Protein AF-A0A661CSY1-F1 (afdb_monomer)

Sequence (48 aa):
MTTNWQPSADINTLKRRAQYLADVRLFFAERDVWEVETPILSQAAPTA

Foldseek 3Di:
DDPPPDDPDDPVVVVVVVVVVVVVVVVCVVVVHDDDDDDPDDPDDDDD

Radius of gyration: 17.0 Å; Cα contacts (8 Å, |Δi|>4): 6; chains: 1; bounding box: 37×17×47 Å

Mean predicted aligned error: 5.13 Å

pLDDT: mean 93.41, std 9.32, range [55.31, 98.81]

Structure (mmCIF, N/CA/C/O backbone):
data_AF-A0A661CSY1-F1
#
_entry.id   AF-A0A661CSY1-F1
#
loop_
_atom_site.group_PDB
_atom_site.id
_atom_site.type_symbol
_atom_site.label_atom_id
_atom_site.label_alt_id
_atom_site.label_comp_id
_atom_site.label_asym_id
_atom_site.label_entity_id
_atom_site.label_seq_id
_atom_site.pdbx_PDB_ins_code
_atom_site.Cartn_x
_atom_site.Cartn_y
_atom_site.Cartn_z
_atom_site.occupancy
_atom_site.B_iso_or_equiv
_atom_site.auth_seq_id
_atom_site.auth_comp_id
_atom_site.auth_asym_id
_atom_site.auth_atom_id
_atom_site.pdbx_PDB_model_num
ATOM 1 N N . MET A 1 1 ? -12.928 6.318 33.085 1.00 55.31 1 MET A N 1
ATOM 2 C CA . MET A 1 1 ? -12.422 6.711 31.753 1.00 55.31 1 MET A CA 1
ATOM 3 C C . MET A 1 1 ? -13.199 5.915 30.720 1.00 55.31 1 MET A C 1
ATOM 5 O O . MET A 1 1 ? -13.057 4.702 30.692 1.00 55.31 1 MET A O 1
ATOM 9 N N . THR A 1 2 ? -14.085 6.545 29.953 1.00 68.75 2 THR A N 1
ATOM 10 C CA . THR A 1 2 ? -14.793 5.879 28.850 1.00 68.75 2 THR A CA 1
ATOM 11 C C . THR A 1 2 ? -13.867 5.835 27.643 1.00 68.75 2 THR A C 1
ATOM 13 O O . THR A 1 2 ? -13.571 6.869 27.047 1.00 68.75 2 THR A O 1
ATOM 16 N N . THR 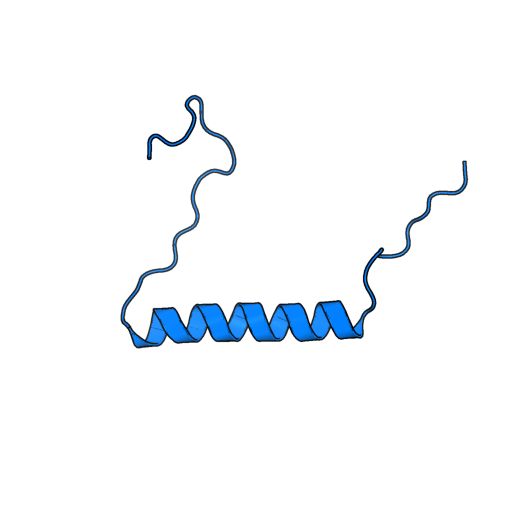A 1 3 ? -13.356 4.652 27.318 1.00 80.62 3 THR A N 1
ATOM 17 C CA . THR A 1 3 ? -12.552 4.416 26.119 1.00 80.62 3 THR A CA 1
ATOM 18 C C . THR A 1 3 ? -13.418 4.651 24.886 1.00 80.62 3 THR A C 1
ATOM 20 O O . THR A 1 3 ? -14.371 3.915 24.631 1.00 80.62 3 THR A O 1
ATOM 23 N N . ASN A 1 4 ? -13.090 5.694 24.122 1.00 86.69 4 ASN A N 1
ATOM 24 C CA . ASN A 1 4 ? -13.683 5.942 22.815 1.00 86.69 4 ASN A CA 1
ATOM 25 C C . ASN A 1 4 ? -13.107 4.933 21.811 1.00 86.69 4 ASN A C 1
ATOM 27 O O . ASN A 1 4 ? -12.138 5.215 21.113 1.00 86.69 4 ASN A O 1
ATOM 31 N N . TRP A 1 5 ? -13.6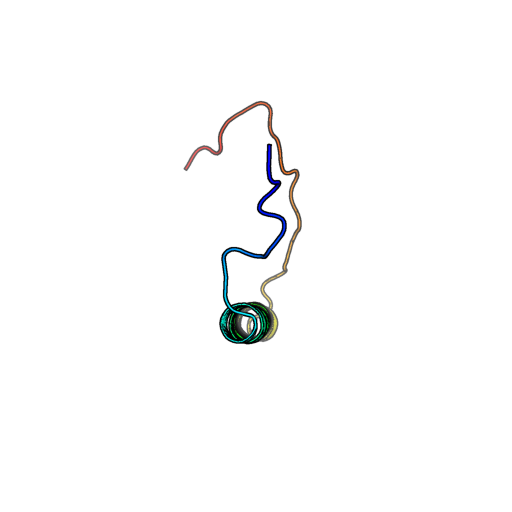49 3.717 21.837 1.00 89.62 5 TRP A N 1
ATOM 32 C CA . TRP A 1 5 ? -13.168 2.577 21.054 1.00 89.62 5 TRP A CA 1
ATOM 33 C C . TRP A 1 5 ? -13.606 2.629 19.588 1.00 89.62 5 TRP A C 1
ATOM 35 O O . TRP A 1 5 ? -13.063 1.902 18.758 1.00 89.62 5 TRP A O 1
ATOM 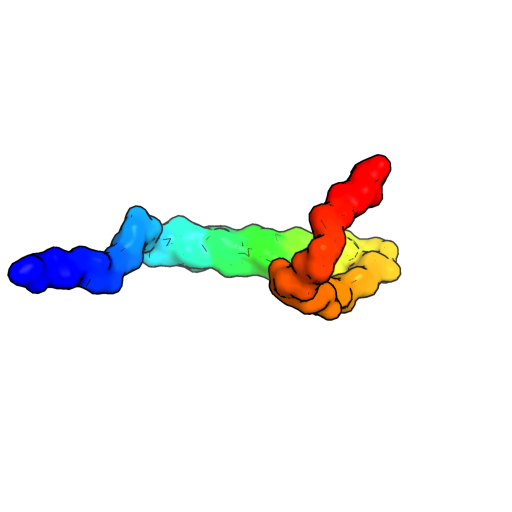45 N N . GLN A 1 6 ? -14.615 3.444 19.276 1.00 90.94 6 GLN A N 1
ATOM 46 C CA . GLN A 1 6 ? -15.177 3.520 17.936 1.00 90.94 6 GLN A CA 1
ATOM 47 C C . GLN A 1 6 ? -14.175 4.167 16.971 1.00 90.94 6 GLN A C 1
ATOM 49 O O . GLN A 1 6 ? -13.442 5.080 17.364 1.00 90.94 6 GLN A O 1
ATOM 54 N N . PRO A 1 7 ? -14.141 3.729 15.700 1.00 92.75 7 PRO A N 1
ATOM 55 C CA . PRO A 1 7 ? -13.336 4.385 14.682 1.00 92.75 7 PRO A CA 1
ATOM 56 C C . PRO A 1 7 ? -13.705 5.864 14.557 1.00 92.75 7 PRO A C 1
ATOM 58 O O . PRO A 1 7 ? -14.878 6.227 14.556 1.00 92.75 7 PRO A O 1
ATOM 61 N N . SER A 1 8 ? -12.700 6.719 14.380 1.00 93.81 8 SER A N 1
ATOM 62 C CA . SER A 1 8 ? -12.912 8.147 14.114 1.00 93.81 8 SER A CA 1
ATOM 63 C C . SER A 1 8 ? -13.401 8.434 12.688 1.00 93.81 8 SER A C 1
ATOM 65 O O . SER A 1 8 ? -13.850 9.542 12.410 1.00 93.81 8 SER A O 1
ATOM 67 N N . ALA A 1 9 ? -13.314 7.455 11.782 1.00 95.62 9 ALA A N 1
ATOM 68 C CA . ALA A 1 9 ? -13.750 7.560 10.394 1.00 95.62 9 ALA A CA 1
ATOM 69 C C . ALA A 1 9 ? -15.011 6.724 10.136 1.00 95.62 9 ALA A C 1
ATOM 71 O O . ALA A 1 9 ? -15.128 5.598 10.618 1.00 95.62 9 ALA A O 1
ATOM 72 N N . ASP A 1 10 ? -15.915 7.253 9.308 1.00 96.94 10 ASP A N 1
ATOM 73 C CA . ASP A 1 10 ? -17.096 6.525 8.844 1.00 96.94 10 ASP A CA 1
ATOM 74 C C . ASP A 1 10 ? -16.712 5.276 8.029 1.00 96.94 10 ASP A C 1
ATOM 76 O O . ASP A 1 10 ? -15.732 5.266 7.274 1.00 96.94 10 ASP A O 1
ATOM 80 N N . ILE A 1 11 ? -17.518 4.218 8.131 1.00 97.06 11 ILE A N 1
ATOM 81 C CA . ILE A 1 11 ? -17.268 2.955 7.428 1.00 97.06 11 ILE A CA 1
ATOM 82 C C . ILE A 1 11 ? -17.237 3.123 5.901 1.00 97.06 11 ILE A C 1
ATOM 84 O O . ILE A 1 11 ? -16.462 2.445 5.220 1.00 97.06 11 ILE A O 1
ATOM 88 N N . ASN A 1 12 ? -18.022 4.045 5.340 1.00 98.25 12 ASN A N 1
ATOM 89 C CA . ASN A 1 12 ? -18.010 4.323 3.905 1.00 98.25 12 ASN A CA 1
ATOM 90 C C . ASN A 1 12 ? -16.697 4.990 3.480 1.00 98.25 12 ASN A C 1
ATOM 92 O O . ASN A 1 12 ? -16.180 4.696 2.399 1.00 98.25 12 ASN A O 1
ATOM 96 N N . THR A 1 13 ? -16.114 5.824 4.346 1.00 98.31 13 THR A N 1
ATOM 97 C CA . THR A 1 13 ? -14.788 6.419 4.132 1.00 98.31 13 THR A CA 1
ATOM 98 C C . THR A 1 13 ? -13.706 5.343 4.101 1.00 98.31 13 THR A C 1
ATOM 100 O O . THR A 1 13 ? -12.856 5.356 3.211 1.00 98.31 13 THR A O 1
ATOM 103 N N . LEU A 1 14 ? -13.758 4.367 5.013 1.00 98.06 14 LEU A N 1
ATOM 104 C CA . LEU A 1 14 ? -12.797 3.258 5.043 1.00 98.06 14 LEU A CA 1
ATOM 105 C C . LEU A 1 14 ? -12.901 2.361 3.798 1.00 98.06 14 LEU A C 1
ATOM 107 O O . LEU A 1 14 ? -11.876 2.016 3.210 1.00 98.06 14 LEU A O 1
ATOM 111 N N . LYS A 1 15 ? -14.121 2.048 3.341 1.00 98.44 15 LYS A N 1
ATOM 112 C CA . LYS A 1 15 ? -14.347 1.298 2.089 1.00 98.44 15 LYS A CA 1
ATOM 113 C C . LYS A 1 15 ? -13.780 2.032 0.875 1.00 98.44 15 LYS A C 1
ATOM 115 O O . LYS A 1 15 ? -13.090 1.436 0.053 1.00 98.44 15 LYS A O 1
ATOM 120 N N . ARG A 1 16 ? -14.025 3.342 0.784 1.00 98.62 16 ARG A N 1
ATOM 121 C CA . ARG A 1 16 ? -13.496 4.178 -0.299 1.00 98.62 16 ARG A CA 1
ATOM 122 C C . ARG A 1 16 ? -11.968 4.259 -0.264 1.00 98.62 16 ARG A C 1
ATOM 124 O O . ARG A 1 16 ? -11.333 4.154 -1.307 1.00 98.6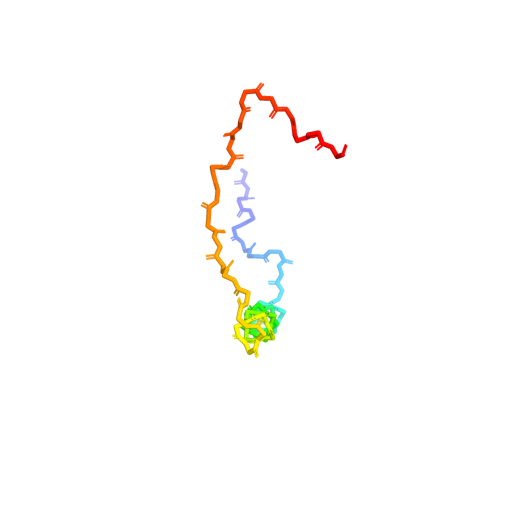2 16 ARG A O 1
ATOM 131 N N . ARG A 1 17 ? -11.374 4.379 0.929 1.00 98.50 17 ARG A N 1
ATOM 132 C CA . ARG A 1 17 ? -9.915 4.330 1.113 1.00 98.50 17 ARG A CA 1
ATOM 133 C C . ARG A 1 17 ? -9.326 3.011 0.608 1.00 98.50 17 ARG A C 1
ATOM 135 O O . ARG A 1 17 ? -8.283 3.047 -0.034 1.00 98.50 17 ARG A O 1
ATOM 142 N N . ALA A 1 18 ? -9.976 1.876 0.871 1.00 98.69 18 ALA A N 1
ATOM 143 C CA . ALA A 1 18 ? -9.518 0.581 0.371 1.00 98.69 18 ALA A CA 1
ATOM 144 C C . ALA A 1 18 ? -9.491 0.537 -1.166 1.00 98.69 18 ALA A C 1
ATOM 146 O O . ALA A 1 18 ? -8.483 0.125 -1.732 1.00 98.69 18 ALA A O 1
ATOM 147 N N . GLN A 1 19 ? -10.542 1.043 -1.826 1.00 98.75 19 GLN A N 1
ATOM 148 C CA . GLN A 1 19 ? -10.575 1.145 -3.289 1.00 98.75 19 GLN A CA 1
ATOM 149 C C . GLN A 1 19 ? -9.439 2.029 -3.820 1.00 98.75 19 GLN A C 1
ATOM 151 O O . GLN A 1 19 ? -8.685 1.596 -4.681 1.00 98.75 19 GLN A O 1
ATOM 156 N N . TYR A 1 20 ? -9.240 3.220 -3.248 1.00 98.69 20 TYR A N 1
ATOM 157 C CA . TYR A 1 20 ? -8.160 4.113 -3.682 1.00 98.69 20 TYR A CA 1
ATOM 158 C C . TYR A 1 20 ? -6.769 3.494 -3.538 1.00 98.69 20 TYR A C 1
ATOM 160 O O . TYR A 1 20 ? -5.926 3.658 -4.414 1.00 98.69 20 TYR A O 1
ATOM 168 N N . LEU A 1 21 ? -6.520 2.765 -2.450 1.00 98.75 21 LEU A N 1
ATOM 169 C CA . LEU A 1 21 ? -5.251 2.065 -2.259 1.00 98.75 21 LEU A CA 1
ATOM 170 C C . LEU A 1 21 ? -5.043 0.933 -3.276 1.00 98.75 21 LEU A C 1
ATOM 172 O O . LEU A 1 21 ? -3.895 0.627 -3.594 1.00 98.75 21 LEU A O 1
ATOM 176 N N . ALA A 1 22 ? -6.114 0.302 -3.762 1.00 98.75 22 ALA A N 1
ATOM 177 C CA . ALA A 1 22 ? -6.034 -0.693 -4.828 1.00 98.75 22 ALA A CA 1
ATOM 178 C C . ALA A 1 22 ? -5.752 -0.030 -6.186 1.00 98.75 22 ALA A C 1
ATOM 180 O O . ALA A 1 22 ? -4.845 -0.460 -6.896 1.00 98.75 22 ALA A O 1
ATOM 181 N N . ASP A 1 23 ? -6.457 1.059 -6.500 1.00 98.81 23 ASP A N 1
ATOM 182 C CA . ASP A 1 23 ? -6.306 1.794 -7.762 1.00 98.81 23 ASP A CA 1
ATOM 183 C C . ASP A 1 23 ? -4.881 2.350 -7.930 1.00 98.81 23 ASP A C 1
ATOM 185 O O . ASP A 1 23 ? -4.283 2.236 -8.999 1.00 98.81 23 ASP A O 1
ATOM 189 N N . VAL A 1 24 ? -4.301 2.904 -6.856 1.00 98.69 24 VAL A N 1
ATOM 190 C CA . VAL A 1 24 ? -2.916 3.410 -6.862 1.00 98.69 24 VAL A CA 1
ATOM 191 C C . VAL A 1 24 ? -1.914 2.291 -7.150 1.00 98.69 24 VAL A C 1
ATOM 193 O O . VAL A 1 24 ? -0.999 2.487 -7.946 1.00 98.69 24 VAL A O 1
ATOM 196 N N . ARG A 1 25 ? -2.082 1.113 -6.538 1.00 98.69 25 ARG A N 1
ATOM 197 C CA . ARG A 1 25 ? -1.197 -0.034 -6.796 1.00 98.69 25 ARG A CA 1
ATOM 198 C C . ARG A 1 25 ? -1.304 -0.523 -8.232 1.00 98.69 25 ARG A C 1
ATOM 200 O O . ARG A 1 25 ? -0.278 -0.749 -8.867 1.00 98.69 25 ARG A O 1
ATOM 207 N N . LEU A 1 26 ? -2.528 -0.634 -8.753 1.00 98.75 26 LEU A N 1
ATOM 208 C CA . LEU A 1 26 ? -2.766 -1.045 -10.136 1.00 98.75 26 LEU A CA 1
ATOM 209 C C . LEU A 1 26 ? -2.081 -0.094 -11.126 1.00 98.75 26 LEU A C 1
ATOM 211 O O . LEU A 1 26 ? -1.384 -0.552 -12.025 1.00 98.75 26 LEU A O 1
ATOM 215 N N . PHE A 1 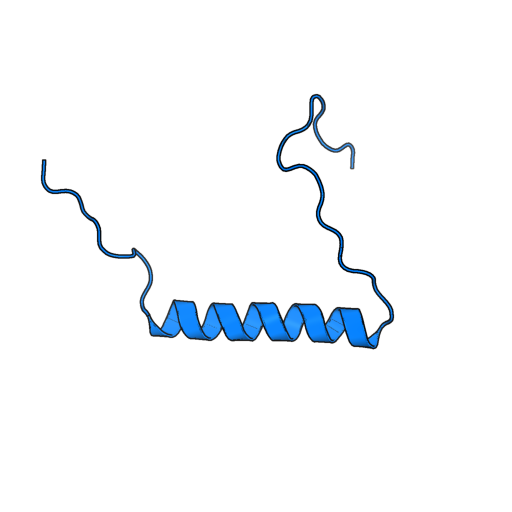27 ? -2.204 1.219 -10.915 1.00 98.81 27 PHE A N 1
ATOM 216 C CA . PHE A 1 27 ? -1.572 2.228 -11.769 1.00 98.81 27 PHE A CA 1
ATOM 217 C C . PHE A 1 27 ?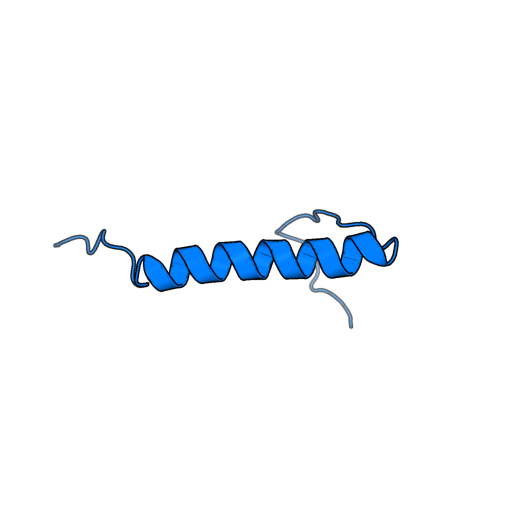 -0.053 2.027 -11.916 1.00 98.81 27 PHE A C 1
ATOM 219 O O . PHE A 1 27 ? 0.484 2.178 -13.018 1.00 98.81 27 PHE A O 1
ATOM 226 N N . PHE A 1 28 ? 0.640 1.711 -10.817 1.00 98.75 28 PHE A N 1
ATOM 227 C CA . PHE A 1 28 ? 2.084 1.461 -10.826 1.00 98.75 28 PHE A CA 1
ATOM 228 C C . PHE A 1 28 ? 2.432 0.095 -11.424 1.00 98.75 28 PHE A C 1
ATOM 230 O O . PHE A 1 28 ? 3.378 0.006 -12.207 1.00 98.75 28 PHE A O 1
ATOM 237 N N . ALA A 1 29 ? 1.639 -0.936 -11.125 1.00 98.50 29 ALA A N 1
ATOM 238 C CA . ALA A 1 29 ? 1.825 -2.272 -11.684 1.00 98.50 29 ALA A CA 1
ATOM 239 C C . ALA A 1 29 ? 1.714 -2.281 -13.219 1.00 98.50 29 ALA A C 1
ATOM 241 O O . ALA A 1 29 ? 2.534 -2.903 -13.884 1.00 98.50 29 ALA A O 1
ATOM 242 N N . GLU A 1 30 ? 0.770 -1.528 -13.795 1.00 98.75 30 GLU A N 1
ATOM 243 C CA . GLU A 1 30 ? 0.620 -1.363 -15.254 1.00 98.75 30 GLU A CA 1
ATOM 244 C C . GLU A 1 30 ? 1.825 -0.696 -15.941 1.00 98.75 30 GLU A C 1
ATOM 246 O O . GLU A 1 30 ? 1.911 -0.686 -17.167 1.00 98.75 30 GLU A O 1
ATOM 251 N N . ARG A 1 31 ? 2.730 -0.088 -15.168 1.00 98.62 31 ARG A N 1
ATOM 252 C CA . ARG A 1 31 ? 3.913 0.643 -15.650 1.00 98.62 31 ARG A CA 1
ATOM 253 C C . ARG A 1 31 ? 5.217 -0.057 -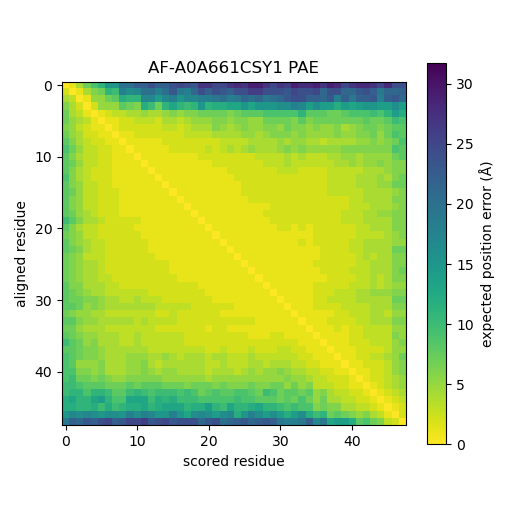15.284 1.00 98.62 31 ARG A C 1
ATOM 255 O O . ARG A 1 31 ? 6.269 0.577 -15.334 1.00 98.62 31 ARG A O 1
ATOM 262 N N . ASP A 1 32 ? 5.136 -1.321 -14.874 1.00 98.25 32 ASP A N 1
ATOM 263 C CA . ASP A 1 32 ? 6.277 -2.127 -14.437 1.00 98.25 32 ASP A CA 1
ATOM 264 C C . ASP A 1 32 ? 7.058 -1.495 -13.266 1.00 98.25 32 ASP A C 1
ATOM 266 O O . ASP A 1 32 ? 8.268 -1.682 -13.119 1.00 98.25 32 ASP A O 1
ATOM 270 N N . VAL A 1 33 ? 6.368 -0.740 -12.400 1.00 98.56 33 VAL A N 1
ATOM 271 C CA . VAL A 1 33 ? 6.953 -0.191 -11.170 1.00 98.56 33 VAL A CA 1
ATOM 272 C C . VAL A 1 33 ? 6.769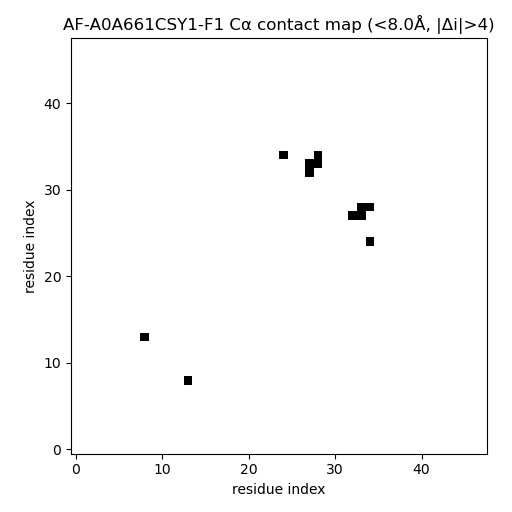 -1.189 -10.033 1.00 98.56 33 VAL A C 1
ATOM 274 O O . VAL A 1 33 ? 5.652 -1.601 -9.721 1.00 98.56 33 VAL A O 1
ATOM 277 N N . TRP A 1 34 ? 7.874 -1.563 -9.389 1.00 98.06 34 TRP A N 1
ATOM 278 C CA . TRP A 1 34 ? 7.878 -2.584 -8.345 1.00 98.06 34 TRP A CA 1
ATOM 279 C C . TRP A 1 34 ? 7.533 -1.999 -6.968 1.00 98.06 34 TRP A C 1
ATOM 281 O O . TRP A 1 34 ? 8.214 -1.095 -6.482 1.00 98.06 34 TRP A O 1
ATOM 291 N N . GLU A 1 35 ? 6.478 -2.517 -6.331 1.00 98.12 35 GLU A N 1
ATOM 292 C CA . GLU A 1 35 ? 6.126 -2.185 -4.943 1.00 98.12 35 GLU A CA 1
ATOM 293 C C . GLU A 1 35 ? 7.115 -2.870 -3.986 1.00 98.12 35 GLU A C 1
ATOM 295 O O . GLU A 1 35 ? 7.381 -4.066 -4.106 1.00 98.12 35 GLU A O 1
ATOM 300 N N . VAL A 1 36 ? 7.668 -2.110 -3.036 1.00 97.81 36 VAL A N 1
ATOM 301 C CA . VAL A 1 36 ? 8.607 -2.610 -2.022 1.00 97.81 36 VAL A CA 1
ATOM 302 C C . VAL A 1 36 ? 8.178 -2.166 -0.629 1.00 97.81 36 VAL A C 1
ATOM 304 O O . VAL A 1 36 ? 7.675 -1.058 -0.447 1.00 97.81 36 VAL A O 1
ATOM 307 N N . GLU A 1 37 ? 8.425 -3.013 0.366 1.00 97.31 37 GLU A N 1
ATOM 308 C CA . GLU A 1 37 ? 8.295 -2.655 1.778 1.00 97.31 37 GLU A CA 1
ATOM 309 C C . GLU A 1 37 ? 9.681 -2.363 2.356 1.00 97.31 37 GLU A C 1
ATOM 311 O O . GLU A 1 37 ? 10.616 -3.151 2.209 1.00 97.31 37 GLU A O 1
ATOM 316 N N . THR A 1 38 ? 9.822 -1.217 3.019 1.00 93.88 38 THR A N 1
ATOM 317 C CA . THR A 1 38 ? 11.058 -0.814 3.695 1.00 93.88 38 THR A CA 1
ATOM 318 C C . THR A 1 38 ? 10.858 -0.793 5.213 1.00 93.88 38 THR A C 1
ATOM 320 O O . THR A 1 38 ? 9.722 -0.698 5.689 1.00 93.88 38 THR A O 1
ATOM 323 N N . PRO A 1 39 ? 11.936 -0.895 6.016 1.00 95.00 39 PRO A N 1
ATOM 324 C CA . PRO A 1 39 ? 11.829 -0.803 7.469 1.00 95.00 39 PRO A CA 1
ATOM 325 C C . PRO A 1 39 ? 11.141 0.491 7.929 1.00 95.00 39 PRO A C 1
ATOM 327 O O . PRO A 1 39 ? 11.475 1.578 7.465 1.00 95.00 39 PRO A O 1
ATOM 330 N N . ILE A 1 40 ? 10.223 0.380 8.899 1.00 94.38 40 ILE A N 1
ATOM 331 C CA . ILE A 1 40 ? 9.474 1.529 9.451 1.00 94.38 40 ILE A CA 1
ATOM 332 C C . ILE A 1 40 ? 10.402 2.515 10.181 1.00 94.38 40 ILE A C 1
ATOM 334 O O . ILE A 1 40 ? 10.130 3.713 10.228 1.00 94.38 40 ILE A O 1
ATOM 338 N N . LEU A 1 41 ? 11.493 2.017 10.767 1.00 94.62 41 LEU A N 1
ATOM 339 C CA . LEU A 1 41 ? 12.457 2.808 11.524 1.00 94.62 41 LEU A CA 1
ATOM 340 C C . LEU A 1 41 ? 13.846 2.708 10.896 1.00 94.62 41 LEU A C 1
ATOM 342 O O . LEU A 1 41 ? 14.257 1.649 10.425 1.00 94.62 41 LEU A O 1
ATOM 346 N N . SER A 1 42 ? 14.582 3.814 10.964 1.00 94.06 42 SER A N 1
ATOM 347 C CA . SER A 1 42 ? 15.974 3.929 10.537 1.00 94.06 42 SER A CA 1
ATOM 348 C C . SER A 1 42 ? 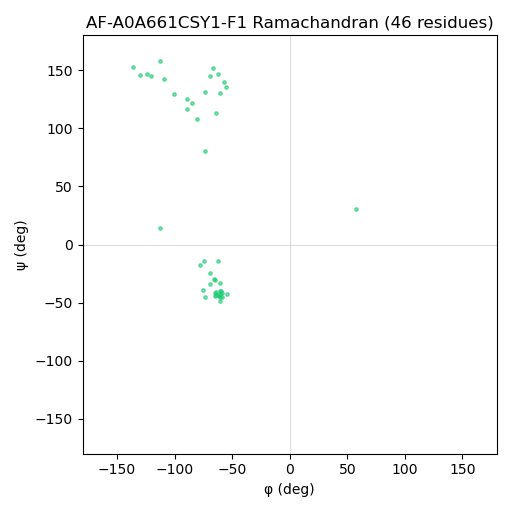16.766 4.716 11.580 1.00 94.06 42 SER A C 1
ATOM 350 O O . SER A 1 42 ? 16.212 5.552 12.292 1.00 94.06 42 SER A O 1
ATOM 352 N N . GLN A 1 43 ? 18.071 4.454 11.658 1.00 94.75 43 GLN A N 1
ATOM 353 C CA . GLN A 1 43 ? 18.997 5.221 12.498 1.00 94.75 43 GLN A CA 1
ATOM 354 C C . GLN A 1 43 ? 19.219 6.649 11.979 1.00 94.75 43 GLN A C 1
ATOM 356 O O . GLN A 1 43 ? 19.571 7.536 12.749 1.00 94.75 43 GLN A O 1
ATOM 361 N N . ALA A 1 44 ? 19.010 6.876 10.682 1.00 93.62 44 ALA A N 1
ATOM 362 C CA . ALA A 1 44 ? 19.135 8.181 10.047 1.00 93.62 44 ALA A CA 1
ATOM 363 C C . ALA A 1 44 ? 17.835 8.561 9.329 1.00 93.62 44 ALA A C 1
ATOM 365 O O . ALA A 1 44 ? 17.135 7.696 8.793 1.00 93.62 44 ALA A O 1
ATOM 366 N N . ALA A 1 45 ? 17.534 9.862 9.306 1.00 90.00 45 ALA A N 1
ATOM 367 C CA . ALA A 1 45 ? 16.445 10.406 8.503 1.00 90.00 45 ALA A CA 1
ATOM 368 C C . ALA A 1 45 ? 16.750 10.254 6.997 1.00 90.00 45 ALA A C 1
ATOM 370 O O . ALA A 1 45 ? 17.925 10.254 6.618 1.00 90.00 45 ALA A O 1
ATOM 371 N N . PRO A 1 46 ? 15.726 10.154 6.130 1.00 82.12 46 PRO A N 1
ATOM 372 C CA . PRO A 1 46 ? 15.938 10.158 4.687 1.00 82.12 46 PRO A CA 1
ATOM 373 C C . PRO A 1 46 ? 16.597 11.477 4.257 1.00 82.12 46 PRO A C 1
ATOM 375 O O . PRO A 1 46 ? 16.125 12.552 4.627 1.00 82.12 46 PRO A O 1
ATOM 378 N N . THR A 1 47 ? 17.670 11.409 3.474 1.00 76.81 47 THR A N 1
ATOM 379 C CA . THR A 1 47 ? 18.253 12.578 2.803 1.00 76.81 47 THR A CA 1
ATOM 380 C C . THR A 1 47 ? 17.575 12.740 1.447 1.00 76.81 47 THR A C 1
ATOM 382 O O . THR A 1 47 ? 17.656 11.823 0.630 1.00 76.81 47 THR A O 1
ATOM 385 N N . ALA A 1 48 ? 16.863 13.853 1.251 1.00 65.94 48 ALA A N 1
ATOM 386 C CA . ALA A 1 48 ? 16.258 14.215 -0.033 1.00 65.94 48 ALA A CA 1
ATOM 387 C C . ALA A 1 48 ? 17.309 14.699 -1.039 1.00 65.94 48 ALA A C 1
ATOM 389 O O . ALA A 1 48 ? 18.325 15.278 -0.586 1.00 65.94 48 ALA A O 1
#

Solvent-accessible surface area (backbone atoms only — not comparable to full-atom values): 3383 Å² total; per-residue (Å²): 134,87,78,81,79,69,73,94,63,57,69,68,57,54,55,50,50,53,52,52,58,49,53,56,51,50,61,36,51,79,66,78,48,83,88,80,90,74,77,94,71,70,97,64,80,89,83,128

Secondary structure (DSSP, 8-state):
-----S-SS-HHHHHHHHHHHHHHHHHHHTTTPPP----S--SSPPP-